Protein AF-A0A1S4EL12-F1 (afdb_monomer_lite)

Secondary structure (DSSP, 8-state):
------------TTS----TT-TTHHHHHHHHHHHHHHHHHH-BGGGTBPPSTTEEEEEEEEEEE-SS-EEEEEEEEEEEESGGG----EEETTTEEE----S-S-SSEE------HHHHHHHHHHHHTHHHHHHHHHHHHHHHHHHHHHHHHHHHHHHS-HHHH--

Organism: Diaphorina citri (NCBI:txid121845)

InterPro domains:
  IPR010562 Haemolymph juvenile hormone binding [PF06585] (12-95)
  IPR010562 Haemolymph juvenile hormone binding [SM00700] (9-167)
  IPR038606 Takeout superfamily [G3DSA:3.15.10.30] (14-100)
  IPR038606 Takeout superfamily [G3DSA:3.15.10.30] (101-166)

Sequence (167 aa):
MTIHPTSNPASASYIPKCKADDPQLEKCILDGVEKVRPHLANGIREINVPPVEPFAIDKLQVDRNNNNLKMKLVLTHMKAYGCSTFKINTFKSDHGMKLREHDTNQECLTDLQNINKELKDALRFFNDNREQVYELALPIVEETGREIVLNIGNNVLKAIPIQDVVA

Radius of gyration: 20.28 Å; chains: 1; bounding box: 68×33×47 Å

Foldseek 3Di:
DDDDPPDPPPQPPLAFLAAQPDPCSFVSNQSSVVSCLVCLCCADVSLPRHHVAFDWDAWDWDADDDPVDGDTDIDGGKTFHPSSVWHFDGADLVPGGDTDPDPDPRDRDIPPDDDDPVVVVVVVVCVVCVVVVCVVCVVVCVVVVVVSCVVNVVSSVVSHPVNRNPD

pLDDT: mean 72.83, std 15.83, range [32.12, 92.69]

Structure (mmCIF, N/CA/C/O backbone):
data_AF-A0A1S4EL12-F1
#
_entry.id   AF-A0A1S4EL12-F1
#
loop_
_atom_site.group_PDB
_atom_site.id
_atom_site.type_symbol
_atom_site.label_atom_id
_atom_site.label_alt_id
_atom_site.label_comp_id
_atom_site.label_asym_id
_atom_site.label_entity_id
_atom_site.label_seq_id
_atom_site.pdbx_PDB_ins_code
_atom_site.Cartn_x
_atom_site.Cartn_y
_atom_site.Cartn_z
_atom_site.occupancy
_atom_site.B_iso_or_equiv
_atom_site.auth_seq_id
_atom_site.auth_comp_id
_atom_site.auth_asym_id
_atom_site.auth_atom_id
_atom_site.pdbx_PDB_model_num
ATOM 1 N N . MET A 1 1 ? -44.587 -8.442 -9.738 1.00 34.12 1 MET A N 1
ATOM 2 C CA . MET A 1 1 ? -43.460 -9.079 -9.030 1.00 34.12 1 MET A CA 1
ATOM 3 C C . MET A 1 1 ? -42.828 -7.995 -8.176 1.00 34.12 1 MET A C 1
ATOM 5 O O . MET A 1 1 ? -42.177 -7.108 -8.706 1.00 34.12 1 MET A O 1
ATOM 9 N N . THR A 1 2 ? -43.188 -7.946 -6.899 1.00 32.12 2 THR A N 1
ATOM 10 C CA . THR A 1 2 ? -42.677 -6.953 -5.950 1.00 32.12 2 THR A CA 1
ATOM 11 C C . THR A 1 2 ? -41.260 -7.349 -5.558 1.00 32.12 2 THR A C 1
ATOM 13 O O . THR A 1 2 ? -41.037 -8.440 -5.038 1.00 32.12 2 THR A O 1
ATOM 16 N N . ILE A 1 3 ? -40.293 -6.483 -5.849 1.00 38.28 3 ILE A N 1
ATOM 17 C CA . ILE A 1 3 ? -38.914 -6.666 -5.402 1.00 38.28 3 ILE A CA 1
ATOM 18 C C . ILE A 1 3 ? -38.869 -6.201 -3.946 1.00 38.28 3 ILE A C 1
ATOM 20 O O . ILE A 1 3 ? -38.898 -5.005 -3.668 1.00 38.28 3 ILE A O 1
ATOM 24 N N . HIS A 1 4 ? -38.860 -7.149 -3.011 1.00 33.75 4 HIS A N 1
ATOM 25 C CA . HIS A 1 4 ? -38.476 -6.866 -1.633 1.00 33.75 4 HIS A CA 1
ATOM 26 C C . HIS A 1 4 ? -36.953 -6.655 -1.582 1.00 33.75 4 HIS A C 1
ATOM 28 O O . HIS A 1 4 ? -36.219 -7.482 -2.125 1.00 33.75 4 HIS A O 1
ATOM 34 N N . PRO A 1 5 ? -36.449 -5.594 -0.928 1.00 39.25 5 PRO A N 1
ATOM 35 C CA . PRO A 1 5 ? -35.022 -5.425 -0.704 1.00 39.25 5 PRO A CA 1
ATOM 36 C C . PRO A 1 5 ? -34.584 -6.381 0.414 1.00 39.25 5 PRO A C 1
ATOM 38 O O . PRO A 1 5 ? -34.588 -6.033 1.591 1.00 39.25 5 PRO A O 1
ATOM 41 N N . THR A 1 6 ? -34.242 -7.621 0.066 1.00 46.84 6 THR A N 1
ATOM 42 C CA . THR A 1 6 ? -33.690 -8.604 1.010 1.00 46.84 6 THR A CA 1
ATOM 43 C C . THR A 1 6 ? -32.183 -8.726 0.838 1.00 46.84 6 THR A C 1
ATOM 45 O O . THR A 1 6 ? -31.692 -9.694 0.270 1.00 46.84 6 THR A O 1
ATOM 48 N N . SER A 1 7 ? -31.465 -7.729 1.350 1.00 41.75 7 SER A N 1
ATOM 49 C CA . SER A 1 7 ? -30.184 -7.897 2.046 1.00 41.75 7 SER A CA 1
ATOM 50 C C . SER A 1 7 ? -29.748 -6.522 2.545 1.00 41.75 7 SER A C 1
ATOM 52 O O . SER A 1 7 ? -29.111 -5.755 1.827 1.00 41.75 7 SER A O 1
ATOM 54 N N . ASN A 1 8 ? -30.116 -6.194 3.783 1.00 45.56 8 ASN A N 1
ATOM 55 C CA . ASN A 1 8 ? -29.357 -5.226 4.570 1.00 45.56 8 ASN A CA 1
ATOM 56 C C . ASN A 1 8 ? -27.893 -5.708 4.514 1.00 45.56 8 ASN A C 1
ATOM 58 O O . ASN A 1 8 ? -27.704 -6.888 4.832 1.00 45.56 8 ASN A O 1
ATOM 62 N N . PRO A 1 9 ? -26.903 -4.928 4.026 1.00 43.59 9 PRO A N 1
ATOM 63 C CA . PRO A 1 9 ? -25.525 -5.396 3.961 1.00 43.59 9 PRO A CA 1
ATOM 64 C C . PRO A 1 9 ? -25.174 -5.831 5.371 1.00 43.59 9 PRO A C 1
ATOM 66 O O . PRO A 1 9 ? -25.167 -5.013 6.290 1.00 43.59 9 PRO A O 1
ATOM 69 N N . ALA A 1 10 ? -25.033 -7.144 5.557 1.00 43.81 10 ALA A N 1
ATOM 70 C CA . ALA A 1 10 ? -24.670 -7.726 6.825 1.00 43.81 10 ALA A CA 1
ATOM 71 C C . ALA A 1 10 ? -23.411 -6.984 7.243 1.00 43.81 10 ALA A C 1
ATOM 73 O O . ALA A 1 10 ? -22.377 -7.112 6.590 1.00 43.81 10 ALA A O 1
ATOM 74 N N . SER A 1 11 ? -23.568 -6.110 8.242 1.00 48.81 11 SER A N 1
ATOM 75 C CA . SER A 1 11 ? -22.502 -5.290 8.785 1.00 48.81 11 SER A CA 1
ATOM 76 C C . SER A 1 11 ? -21.330 -6.224 8.964 1.00 48.81 11 SER A C 1
ATOM 78 O O . SER A 1 11 ? -21.461 -7.195 9.714 1.00 48.81 11 SER A O 1
ATOM 80 N N . ALA A 1 12 ? -20.254 -5.998 8.224 1.00 56.41 12 ALA A N 1
ATOM 81 C CA . ALA A 1 12 ? -19.011 -6.703 8.422 1.00 56.41 12 ALA A CA 1
ATOM 82 C C . ALA A 1 12 ? -18.754 -6.762 9.933 1.00 56.41 12 ALA A C 1
ATOM 84 O O . ALA A 1 12 ? -18.497 -5.738 10.558 1.00 56.41 12 ALA A O 1
ATOM 85 N N . SER A 1 13 ? -18.944 -7.928 10.558 1.00 63.34 13 SER A N 1
ATOM 86 C CA . SER A 1 13 ? -19.012 -8.033 12.025 1.00 63.34 13 SER A CA 1
ATOM 87 C C . SER A 1 13 ? -17.670 -7.718 12.691 1.00 63.34 13 SER A C 1
ATOM 89 O O . SER A 1 13 ? -17.590 -7.564 13.906 1.00 63.34 13 SER A O 1
ATOM 91 N N . TYR A 1 14 ? -16.619 -7.652 11.874 1.00 67.00 14 TYR A N 1
ATOM 92 C CA . TYR A 1 14 ? -15.257 -7.255 12.191 1.00 67.00 14 TYR A CA 1
ATOM 93 C C . TYR A 1 14 ? -15.026 -5.736 12.100 1.00 67.00 14 TYR A C 1
ATOM 95 O O . TYR A 1 14 ? -14.009 -5.268 12.605 1.00 67.00 14 TYR A O 1
ATOM 103 N N . ILE A 1 15 ? -15.946 -4.960 11.508 1.00 66.44 15 ILE A N 1
ATOM 104 C CA . ILE A 1 15 ? -15.905 -3.494 11.543 1.00 66.44 15 ILE A CA 1
ATOM 105 C C . ILE A 1 15 ? -16.398 -3.033 12.923 1.00 66.44 15 ILE A C 1
ATOM 107 O O . ILE A 1 15 ? -17.504 -3.399 13.339 1.00 66.44 15 ILE A O 1
ATOM 111 N N . PRO A 1 16 ? -15.596 -2.247 13.661 1.00 67.88 16 PRO A N 1
ATOM 112 C CA . PRO A 1 16 ? -15.989 -1.742 14.967 1.00 67.88 16 PRO A CA 1
ATOM 113 C C . PRO A 1 16 ? -17.206 -0.815 14.861 1.00 67.88 16 PRO A C 1
ATOM 115 O O . PRO A 1 16 ? -17.316 -0.004 13.944 1.00 67.88 16 PRO A O 1
ATOM 118 N N . LYS A 1 17 ? -18.095 -0.894 15.850 1.00 76.38 17 LYS A N 1
ATOM 119 C CA . LYS A 1 17 ? -19.162 0.091 16.063 1.00 76.38 17 LYS A CA 1
ATOM 120 C C . LYS A 1 17 ? -18.718 1.010 17.195 1.00 76.38 17 LYS A C 1
ATOM 122 O O . LYS A 1 17 ? -18.945 0.691 18.360 1.00 76.38 17 LYS A O 1
ATOM 127 N N . CYS A 1 18 ? -17.995 2.072 16.858 1.00 76.25 18 CYS A N 1
ATOM 128 C CA . CYS A 1 18 ? -17.509 3.051 17.830 1.00 76.25 18 CYS A CA 1
ATOM 129 C C . CYS A 1 18 ? -18.444 4.241 17.871 1.00 76.25 18 CYS A C 1
ATOM 131 O O . CYS A 1 18 ? -18.730 4.775 16.809 1.00 76.25 18 CYS A O 1
ATOM 133 N N . LYS A 1 19 ? -18.878 4.641 19.070 1.00 77.00 19 LYS A N 1
ATOM 134 C CA . LYS A 1 19 ? -19.727 5.817 19.266 1.00 77.00 19 LYS A CA 1
ATOM 135 C C . LYS A 1 19 ? -18.887 7.075 19.441 1.00 77.00 19 LYS A C 1
ATOM 137 O O . LYS A 1 19 ? -17.938 7.060 20.220 1.00 77.00 19 LYS A O 1
ATOM 142 N N . ALA A 1 20 ? -19.266 8.151 18.767 1.00 75.50 20 ALA A N 1
ATOM 143 C CA . ALA A 1 20 ? -18.568 9.431 18.792 1.00 75.50 20 ALA A CA 1
ATOM 144 C C . ALA A 1 20 ? -18.460 10.044 20.202 1.00 75.50 20 ALA A C 1
ATOM 146 O O . ALA A 1 20 ? -17.463 10.693 20.510 1.00 75.50 20 ALA A O 1
ATOM 147 N N . ASP A 1 21 ? -19.448 9.798 21.064 1.00 79.94 21 ASP A N 1
ATOM 148 C CA . ASP A 1 21 ? -19.510 10.282 22.447 1.00 79.94 21 ASP A CA 1
ATOM 149 C C . ASP A 1 21 ? -18.839 9.346 23.472 1.00 79.94 21 ASP A C 1
ATOM 151 O O . ASP A 1 21 ? -18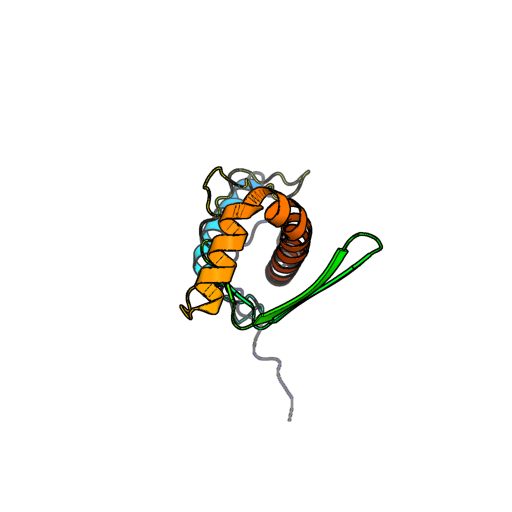.813 9.651 24.667 1.00 79.94 21 ASP A O 1
ATOM 155 N N . ASP A 1 22 ? -18.272 8.215 23.036 1.00 81.31 22 ASP A N 1
ATOM 156 C CA . ASP A 1 22 ? -17.587 7.283 23.929 1.00 81.31 22 ASP A CA 1
ATOM 157 C C . ASP A 1 22 ? -16.269 7.905 24.441 1.00 81.31 22 ASP A C 1
ATOM 159 O O . ASP A 1 22 ? -15.386 8.221 23.636 1.00 81.31 22 ASP A O 1
ATOM 163 N N . PRO A 1 23 ? -16.052 8.029 25.767 1.00 84.81 23 PRO A N 1
ATOM 164 C CA . PRO A 1 23 ? -14.778 8.507 26.315 1.00 84.81 23 PRO A CA 1
ATOM 165 C C . PRO A 1 23 ? -13.579 7.614 25.942 1.00 84.81 23 PRO A C 1
ATOM 167 O O . PRO A 1 23 ? -12.431 8.017 26.117 1.00 84.81 23 PRO A O 1
ATOM 170 N N . GLN A 1 24 ? -13.824 6.404 25.430 1.00 85.00 24 GLN A N 1
ATOM 171 C CA . GLN A 1 24 ? -12.834 5.470 24.898 1.00 85.00 24 GLN A CA 1
ATOM 172 C C . GLN A 1 24 ? -12.903 5.324 23.367 1.00 85.00 24 GLN A C 1
ATOM 174 O O . GLN A 1 24 ? -12.400 4.332 22.831 1.00 85.00 24 GLN A O 1
ATOM 179 N N . LEU A 1 25 ? -13.475 6.299 22.648 1.00 80.88 25 LEU A N 1
ATOM 180 C CA . LEU A 1 25 ? -13.573 6.311 21.183 1.00 80.88 25 LEU A CA 1
ATOM 181 C C . LEU A 1 25 ? -12.243 5.958 20.502 1.00 80.88 25 LEU A C 1
ATOM 183 O O . LEU A 1 25 ? -12.213 5.112 19.608 1.00 80.88 25 LEU A O 1
ATOM 187 N N . GLU A 1 26 ? -11.132 6.546 20.954 1.00 78.44 26 GLU A N 1
ATOM 188 C CA . GLU A 1 26 ? -9.817 6.289 20.356 1.00 78.44 26 GLU A CA 1
ATOM 189 C C . GLU A 1 26 ? -9.406 4.819 20.466 1.00 78.44 26 GLU A C 1
ATOM 191 O O . GLU A 1 26 ? -8.995 4.204 19.482 1.00 78.44 26 GLU A O 1
ATOM 196 N N . LYS A 1 27 ? -9.587 4.226 21.650 1.00 83.19 27 LYS A N 1
ATOM 197 C CA . LYS A 1 27 ? -9.322 2.806 21.886 1.00 83.19 27 LYS A CA 1
ATOM 198 C C . LYS A 1 27 ? -10.253 1.926 21.056 1.00 83.19 27 LYS A C 1
ATOM 200 O O . LYS A 1 27 ? -9.793 0.946 20.480 1.00 83.19 27 LYS A O 1
ATOM 205 N N . CYS A 1 28 ? -11.536 2.276 20.962 1.00 81.50 28 CYS A N 1
ATOM 206 C CA . CYS A 1 28 ? -12.490 1.537 20.141 1.00 81.50 28 CYS A CA 1
ATOM 207 C C . CYS A 1 28 ? -12.059 1.496 18.668 1.00 81.50 28 CYS A C 1
ATOM 209 O O . CYS A 1 28 ? -12.083 0.431 18.046 1.00 81.50 28 CYS A O 1
ATOM 211 N N . ILE A 1 29 ? -11.635 2.640 18.119 1.00 79.31 29 ILE A N 1
ATOM 212 C CA . ILE A 1 29 ? -11.182 2.743 16.729 1.00 79.31 29 ILE A CA 1
ATOM 213 C C . ILE A 1 29 ? -9.912 1.916 16.523 1.00 79.31 29 ILE A C 1
ATOM 215 O O . ILE A 1 29 ? -9.856 1.135 15.575 1.00 79.31 29 ILE A O 1
ATOM 219 N N . LEU A 1 30 ? -8.926 2.020 17.420 1.00 79.38 30 LEU A N 1
ATOM 220 C CA . LEU A 1 30 ? -7.690 1.231 17.346 1.00 79.38 30 LEU A CA 1
ATOM 221 C C . LEU A 1 30 ? -7.959 -0.281 17.411 1.00 79.38 30 LEU A C 1
ATOM 223 O O . LEU A 1 30 ? -7.514 -1.021 16.533 1.00 79.38 30 LEU A O 1
ATOM 227 N N . ASP A 1 31 ? -8.750 -0.734 18.389 1.00 81.25 31 ASP A N 1
ATOM 228 C CA . ASP A 1 31 ? -9.147 -2.143 18.536 1.00 81.25 31 ASP A CA 1
ATOM 229 C C . ASP A 1 31 ? -9.898 -2.640 17.291 1.00 81.25 31 ASP A C 1
ATOM 231 O O . ASP A 1 31 ? -9.780 -3.793 16.868 1.00 81.25 31 ASP A O 1
ATOM 235 N N . GLY A 1 32 ? -10.699 -1.762 16.697 1.00 80.94 32 GLY A N 1
ATOM 236 C CA . GLY A 1 32 ? -11.419 -2.019 15.470 1.00 80.94 32 GLY A CA 1
ATOM 237 C C . GLY A 1 32 ? -10.530 -2.175 14.247 1.00 80.94 32 GLY A C 1
ATOM 238 O O . GLY A 1 32 ? -10.713 -3.118 13.478 1.00 80.94 32 GLY A O 1
ATOM 239 N N . VAL A 1 33 ? -9.538 -1.304 14.076 1.00 78.88 33 VAL A N 1
ATOM 240 C CA . VAL A 1 33 ? -8.590 -1.435 12.968 1.00 78.88 33 VAL A CA 1
ATOM 241 C C . VAL A 1 33 ? -7.772 -2.717 13.095 1.00 78.88 33 VAL A C 1
ATOM 243 O O . VAL A 1 33 ? -7.600 -3.406 12.093 1.00 78.88 33 VAL A O 1
ATOM 246 N N . GLU A 1 34 ? -7.348 -3.114 14.298 1.00 81.56 34 GLU A N 1
ATOM 247 C CA . GLU A 1 34 ? -6.6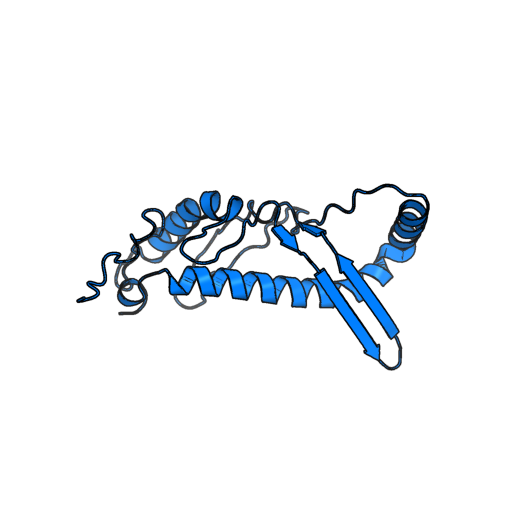51 -4.395 14.489 1.00 81.56 34 GLU A CA 1
ATOM 248 C C . GLU A 1 34 ? -7.522 -5.607 14.129 1.00 81.56 34 GLU A C 1
ATOM 250 O O . GLU A 1 34 ? -7.018 -6.589 13.583 1.00 81.56 34 GLU A O 1
ATOM 255 N N . LYS A 1 35 ? -8.841 -5.532 14.356 1.00 82.00 35 LYS A N 1
ATOM 256 C CA . LYS A 1 35 ? -9.789 -6.564 13.901 1.00 82.00 35 LYS A CA 1
ATOM 257 C C . LYS A 1 35 ? -9.957 -6.571 12.386 1.00 82.00 35 LYS A C 1
ATOM 259 O O . LYS A 1 35 ? -10.067 -7.644 11.805 1.00 82.00 35 LYS A O 1
ATOM 264 N N . VAL A 1 36 ? -9.968 -5.403 11.743 1.00 80.44 36 VAL A N 1
ATOM 265 C CA . VAL A 1 36 ? -10.124 -5.266 10.285 1.00 80.44 36 VAL A CA 1
ATOM 266 C C . VAL A 1 36 ? -8.840 -5.650 9.536 1.00 80.44 36 VAL A C 1
ATOM 268 O O . VAL A 1 36 ? -8.913 -6.240 8.459 1.00 80.44 36 VAL A O 1
ATOM 271 N N . ARG A 1 37 ? -7.659 -5.382 10.103 1.00 81.88 37 ARG A N 1
ATOM 272 C CA . ARG A 1 37 ? -6.339 -5.608 9.491 1.00 81.88 37 ARG A CA 1
ATOM 273 C C . ARG A 1 37 ? -6.139 -6.995 8.850 1.00 81.88 37 ARG A C 1
ATOM 275 O O . ARG A 1 37 ? -5.748 -7.024 7.682 1.00 81.88 37 ARG A O 1
ATOM 282 N N . PRO A 1 38 ? -6.426 -8.139 9.507 1.00 85.62 38 PRO A N 1
ATOM 283 C CA . PRO A 1 38 ? -6.283 -9.455 8.870 1.00 85.62 38 PRO A CA 1
ATOM 284 C C . PRO A 1 38 ? -7.235 -9.670 7.682 1.00 85.62 38 PRO A C 1
ATOM 286 O O . PRO A 1 38 ? -6.934 -10.459 6.787 1.00 85.62 38 PRO A O 1
ATOM 289 N N . HIS A 1 39 ? -8.369 -8.964 7.641 1.00 86.81 39 HIS A N 1
ATOM 290 C CA . HIS A 1 39 ? -9.291 -9.012 6.507 1.00 86.81 39 HIS A CA 1
ATOM 291 C C . HIS A 1 39 ? -8.797 -8.157 5.336 1.00 86.81 39 HIS A C 1
ATOM 293 O O . HIS A 1 39 ? -8.948 -8.574 4.193 1.00 86.81 39 HIS A O 1
ATOM 299 N N . LEU A 1 40 ? -8.132 -7.023 5.593 1.00 86.44 40 LEU A N 1
ATOM 300 C CA . LEU A 1 40 ? -7.519 -6.209 4.533 1.00 86.44 40 LEU A CA 1
ATOM 301 C C . LEU A 1 40 ? -6.481 -7.005 3.735 1.00 86.44 40 LEU A C 1
ATOM 303 O O . LEU A 1 40 ? -6.444 -6.886 2.513 1.00 86.44 40 LEU A O 1
ATOM 307 N N . ALA A 1 41 ? -5.686 -7.855 4.400 1.00 88.94 41 ALA A N 1
ATOM 308 C CA . ALA A 1 41 ? -4.681 -8.697 3.741 1.00 88.94 41 ALA A CA 1
ATOM 309 C C . ALA A 1 41 ? -5.283 -9.521 2.587 1.00 88.94 41 ALA A C 1
ATOM 311 O O . ALA A 1 41 ? -4.752 -9.517 1.480 1.00 88.94 41 ALA A O 1
ATOM 312 N N . ASN A 1 42 ? -6.446 -10.138 2.824 1.00 90.25 42 ASN A N 1
ATOM 313 C CA . ASN A 1 42 ? -7.161 -10.966 1.846 1.00 90.25 42 ASN A CA 1
ATOM 314 C C . ASN A 1 42 ? -8.184 -10.190 0.998 1.00 90.25 42 ASN A C 1
ATOM 316 O O . ASN A 1 42 ? -8.763 -10.748 0.064 1.00 90.25 42 ASN A O 1
ATOM 320 N N . GLY A 1 43 ? -8.419 -8.921 1.326 1.00 89.88 43 GLY A N 1
ATOM 321 C CA . GLY A 1 43 ? -9.454 -8.088 0.733 1.00 89.88 43 GLY A CA 1
ATOM 322 C C . GLY A 1 43 ? -10.827 -8.311 1.363 1.00 89.88 43 GLY A C 1
ATOM 323 O O . GLY A 1 43 ? -11.113 -9.332 1.989 1.00 89.88 43 GLY A O 1
ATOM 324 N N . ILE A 1 44 ? -11.701 -7.329 1.167 1.00 88.62 44 ILE A N 1
ATOM 325 C CA . ILE A 1 44 ? -13.072 -7.325 1.665 1.00 88.62 44 ILE A CA 1
ATOM 326 C C . ILE A 1 44 ? -14.004 -7.034 0.490 1.00 88.62 44 ILE A C 1
ATOM 328 O O . ILE A 1 44 ? -14.181 -5.885 0.074 1.00 88.62 44 ILE A O 1
ATOM 332 N N . ARG A 1 45 ? -14.585 -8.096 -0.074 1.00 88.75 45 ARG A N 1
ATOM 333 C CA . ARG A 1 45 ? -15.364 -8.026 -1.321 1.00 88.75 45 ARG A CA 1
ATOM 334 C C . ARG A 1 45 ? -16.633 -7.200 -1.162 1.00 88.75 45 ARG A C 1
ATOM 336 O O . ARG A 1 45 ? -16.983 -6.448 -2.061 1.00 88.75 45 ARG A O 1
ATOM 343 N N . GLU A 1 46 ? -17.290 -7.311 -0.014 1.00 83.00 46 GLU A N 1
ATOM 344 C CA . GLU A 1 46 ? -18.570 -6.668 0.294 1.00 83.00 46 GLU A CA 1
ATOM 345 C C . GLU A 1 46 ? -18.483 -5.139 0.253 1.00 83.00 46 GLU A C 1
ATOM 347 O O . GLU A 1 46 ? -19.486 -4.468 0.022 1.00 83.00 46 GLU A O 1
ATOM 352 N N . ILE A 1 47 ? -17.283 -4.592 0.465 1.00 83.50 47 ILE A N 1
ATOM 353 C CA . ILE A 1 47 ? -17.032 -3.149 0.520 1.00 83.50 47 ILE A CA 1
ATOM 354 C C . ILE A 1 47 ? -15.985 -2.711 -0.509 1.00 83.50 47 ILE A C 1
ATOM 356 O O . ILE A 1 47 ? -15.436 -1.623 -0.400 1.00 83.50 47 ILE A O 1
ATOM 360 N N . ASN A 1 48 ? -15.722 -3.536 -1.530 1.00 87.69 48 ASN A N 1
ATOM 361 C CA . ASN A 1 48 ? -14.786 -3.245 -2.622 1.00 87.69 48 ASN A CA 1
ATOM 362 C C . ASN A 1 48 ? -13.365 -2.890 -2.153 1.00 87.69 48 ASN A C 1
ATOM 364 O O . ASN A 1 48 ? -12.712 -2.003 -2.708 1.00 87.69 48 ASN A O 1
ATOM 368 N N . VAL A 1 49 ? -12.872 -3.586 -1.131 1.00 89.00 49 VAL A N 1
ATOM 369 C CA . VAL A 1 49 ? -11.470 -3.497 -0.723 1.00 89.00 49 VAL A CA 1
ATOM 370 C C . VAL A 1 49 ? -10.710 -4.661 -1.363 1.00 89.00 49 VAL A C 1
ATOM 372 O O . VAL A 1 49 ? -11.023 -5.818 -1.069 1.00 89.00 49 VAL A O 1
ATOM 375 N N . PRO A 1 50 ? -9.740 -4.404 -2.253 1.00 91.44 50 PRO A N 1
ATOM 376 C CA . PRO A 1 50 ? -8.914 -5.464 -2.824 1.00 91.44 50 PRO A CA 1
ATOM 377 C C . PRO A 1 50 ? -7.983 -6.077 -1.760 1.00 91.44 50 PRO A C 1
ATOM 379 O O . PRO A 1 50 ? -7.753 -5.452 -0.722 1.00 91.44 50 PRO A O 1
ATOM 382 N N . PRO A 1 51 ? -7.422 -7.276 -2.004 1.00 92.12 51 PRO A N 1
ATOM 383 C CA . PRO A 1 51 ? -6.342 -7.808 -1.178 1.00 92.12 51 PRO A CA 1
ATOM 384 C C . PRO A 1 51 ? -5.177 -6.827 -1.131 1.00 92.12 51 PRO A C 1
ATOM 386 O O . PRO A 1 51 ? -4.715 -6.386 -2.183 1.00 92.12 51 PRO A O 1
ATOM 389 N N . VAL A 1 52 ? -4.701 -6.492 0.069 1.00 89.75 52 VAL A N 1
ATOM 390 C CA . VAL A 1 52 ? -3.487 -5.677 0.226 1.00 89.75 52 VAL A CA 1
ATOM 391 C C . VAL A 1 52 ? -2.224 -6.535 0.335 1.00 89.75 52 VAL A C 1
ATOM 393 O O . VAL A 1 52 ? -1.140 -5.981 0.434 1.00 89.75 52 VAL A O 1
ATOM 396 N N . GLU A 1 53 ? -2.326 -7.870 0.311 1.00 88.19 53 GLU A N 1
ATOM 397 C CA . GLU A 1 53 ? -1.171 -8.773 0.415 1.00 88.19 53 GLU A CA 1
ATOM 398 C C . GLU A 1 53 ? -1.339 -10.069 -0.418 1.00 88.19 53 GLU A C 1
ATOM 400 O O . GLU A 1 53 ? -2.061 -10.977 -0.003 1.00 88.19 53 GLU A O 1
ATOM 405 N N . PRO A 1 54 ? -0.656 -10.206 -1.573 1.00 89.75 54 PRO A N 1
ATOM 406 C CA . PRO A 1 54 ? -0.049 -9.114 -2.327 1.00 89.75 54 PRO A CA 1
ATOM 407 C C . PRO A 1 54 ? -1.108 -8.165 -2.891 1.00 89.75 54 PRO A C 1
ATOM 409 O O . PRO A 1 54 ? -2.145 -8.604 -3.392 1.00 89.75 54 PRO A O 1
ATOM 412 N N . PHE A 1 55 ? -0.806 -6.871 -2.901 1.00 89.12 55 PHE A N 1
ATOM 413 C CA . PHE A 1 55 ? -1.590 -5.883 -3.630 1.00 89.12 55 PHE A CA 1
ATOM 414 C C . PHE A 1 55 ? -1.247 -5.949 -5.122 1.00 89.12 55 PHE A C 1
ATOM 416 O O . PHE A 1 55 ? -0.122 -5.654 -5.534 1.00 89.12 55 PHE A O 1
ATOM 423 N N . ALA A 1 56 ? -2.208 -6.376 -5.940 1.00 89.00 56 ALA A N 1
ATOM 424 C CA . ALA A 1 56 ? -2.034 -6.479 -7.384 1.00 89.00 56 ALA A CA 1
ATOM 425 C C . ALA A 1 56 ? -2.278 -5.125 -8.064 1.00 89.00 56 ALA A C 1
ATOM 427 O O . ALA A 1 56 ? -3.326 -4.507 -7.880 1.00 89.00 56 ALA A O 1
ATOM 428 N N . ILE A 1 57 ? -1.323 -4.693 -8.887 1.00 85.88 57 ILE A N 1
ATOM 429 C CA . ILE A 1 57 ? -1.443 -3.507 -9.737 1.00 85.88 57 ILE A CA 1
ATOM 430 C C . ILE A 1 57 ? -1.374 -3.976 -11.188 1.00 85.88 57 ILE A C 1
ATOM 432 O O . ILE A 1 57 ? -0.301 -4.297 -11.710 1.00 85.88 57 ILE A O 1
ATOM 436 N N . ASP A 1 58 ? -2.533 -4.007 -11.845 1.00 87.56 58 ASP A N 1
ATOM 437 C CA . ASP A 1 58 ? -2.663 -4.526 -13.211 1.00 87.56 58 ASP A CA 1
ATOM 438 C C . ASP A 1 58 ? -1.828 -3.727 -14.209 1.00 87.56 58 ASP A C 1
ATOM 440 O O . ASP A 1 58 ? -1.144 -4.301 -15.060 1.00 87.56 58 ASP A O 1
ATOM 444 N N . LYS A 1 59 ? -1.859 -2.395 -14.093 1.00 87.19 59 LYS A N 1
ATOM 445 C CA . LYS A 1 59 ? -1.094 -1.490 -14.945 1.00 87.19 59 LYS A CA 1
ATOM 446 C C . LYS A 1 59 ? -0.800 -0.174 -14.229 1.00 87.19 59 LYS A C 1
ATOM 448 O O . LYS A 1 59 ? -1.724 0.534 -13.846 1.00 87.19 59 LYS A O 1
ATOM 453 N N . LEU A 1 60 ? 0.477 0.187 -14.140 1.00 83.69 60 LEU A N 1
ATOM 454 C CA . LEU A 1 60 ? 0.935 1.532 -13.797 1.00 83.69 60 LEU A CA 1
ATOM 455 C C . LEU A 1 60 ? 1.518 2.174 -15.054 1.00 83.69 60 LEU A C 1
ATOM 457 O O . LEU A 1 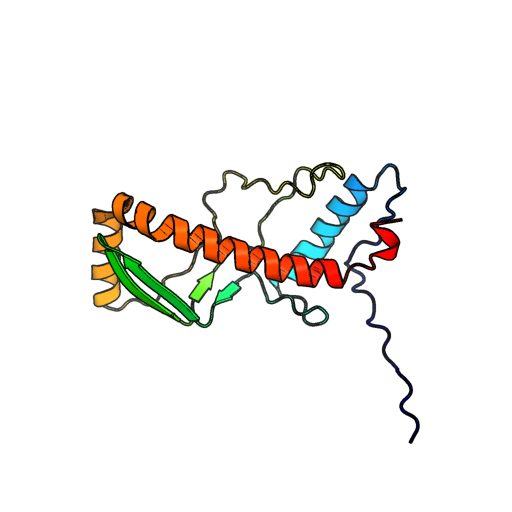60 ? 2.442 1.639 -15.663 1.00 83.69 60 LEU A O 1
ATOM 461 N N . GLN A 1 61 ? 0.967 3.315 -15.455 1.00 86.75 61 GLN A N 1
ATOM 462 C CA . GLN A 1 61 ? 1.464 4.083 -16.588 1.00 86.75 61 GLN A CA 1
ATOM 463 C C . GLN A 1 61 ? 1.927 5.448 -16.098 1.00 86.75 61 GLN A C 1
ATOM 465 O O . GLN A 1 61 ? 1.125 6.252 -15.638 1.00 86.75 61 GLN A O 1
ATOM 470 N N . VAL A 1 62 ? 3.220 5.707 -16.244 1.00 83.56 62 VAL A N 1
ATOM 471 C CA . VAL A 1 62 ? 3.834 6.991 -15.934 1.00 83.56 62 VAL A CA 1
ATOM 472 C C . VAL A 1 62 ? 4.187 7.674 -17.243 1.00 83.56 62 VAL A C 1
ATOM 474 O O . VAL A 1 62 ? 4.922 7.123 -18.062 1.00 83.56 62 VAL A O 1
ATOM 477 N N . ASP A 1 63 ? 3.673 8.882 -17.429 1.00 87.31 63 ASP A N 1
ATOM 478 C CA . ASP A 1 63 ? 4.056 9.777 -18.516 1.00 87.31 63 ASP A CA 1
ATOM 479 C C . ASP A 1 63 ? 4.547 11.084 -17.885 1.00 87.31 63 ASP A C 1
ATOM 481 O O . ASP A 1 63 ? 3.790 11.809 -17.233 1.00 87.31 63 ASP A O 1
ATOM 485 N N . ARG A 1 64 ? 5.854 11.329 -17.978 1.00 82.69 64 ARG A N 1
ATOM 486 C CA . ARG A 1 64 ? 6.519 12.528 -17.465 1.00 82.69 64 ARG A CA 1
ATOM 487 C C . ARG A 1 64 ? 7.273 13.159 -18.617 1.00 82.69 64 ARG A C 1
ATOM 489 O O . ARG A 1 64 ? 8.304 12.654 -19.054 1.00 82.69 64 ARG A O 1
ATOM 496 N N . ASN A 1 65 ? 6.747 14.271 -19.103 1.00 85.19 65 ASN A N 1
ATOM 497 C CA . ASN A 1 65 ? 7.338 15.018 -20.198 1.00 85.19 65 ASN A CA 1
ATOM 498 C C . ASN A 1 65 ? 7.500 16.474 -19.763 1.00 85.19 65 ASN A C 1
ATOM 500 O O . ASN A 1 65 ? 6.544 17.247 -19.773 1.00 85.19 65 ASN A O 1
ATOM 504 N N . ASN A 1 66 ? 8.708 16.823 -19.331 1.00 81.75 66 ASN A N 1
ATOM 505 C CA . ASN A 1 66 ? 9.097 18.188 -19.004 1.00 81.75 66 ASN A CA 1
ATOM 506 C C . ASN A 1 66 ? 10.416 18.546 -19.713 1.00 81.75 66 ASN A C 1
ATOM 508 O O . ASN A 1 66 ? 10.983 17.741 -20.453 1.00 81.75 66 ASN A O 1
ATOM 512 N N . ASN A 1 67 ? 10.906 19.769 -19.501 1.00 82.62 67 ASN A N 1
ATOM 513 C CA . ASN A 1 67 ? 12.082 20.284 -20.210 1.00 82.62 67 ASN A CA 1
ATOM 514 C C . ASN A 1 67 ? 13.364 19.462 -19.972 1.00 82.62 67 ASN A C 1
ATOM 516 O O . ASN A 1 67 ? 14.230 19.444 -20.842 1.00 82.62 67 ASN A O 1
ATOM 520 N N . ASN A 1 68 ? 13.472 18.772 -18.833 1.00 75.44 68 ASN A N 1
ATOM 521 C CA . ASN A 1 68 ? 14.689 18.083 -18.393 1.00 75.44 68 ASN A CA 1
ATOM 522 C C . ASN A 1 68 ? 14.553 16.552 -18.397 1.00 75.44 68 ASN A C 1
ATOM 524 O O . ASN A 1 68 ? 15.547 15.848 -18.245 1.00 75.44 68 ASN A O 1
ATOM 528 N N . LEU A 1 69 ? 13.338 16.027 -18.569 1.00 76.19 69 LEU A N 1
ATOM 529 C CA . LEU A 1 69 ? 13.045 14.605 -18.505 1.00 76.19 69 LEU A CA 1
ATOM 530 C C . LEU A 1 69 ? 11.890 14.246 -19.441 1.00 76.19 69 LEU A C 1
ATOM 532 O O . LEU A 1 69 ? 10.784 14.780 -19.335 1.00 76.19 69 LEU A O 1
ATOM 536 N N . LYS A 1 70 ? 12.143 13.255 -20.298 1.00 83.56 70 LYS A N 1
ATOM 537 C CA . LYS A 1 70 ? 11.127 12.584 -21.108 1.00 83.56 70 LYS A CA 1
ATOM 538 C C . LYS A 1 70 ? 11.106 11.113 -20.733 1.00 83.56 70 LYS A C 1
ATOM 540 O O . LYS A 1 70 ? 11.989 10.360 -21.131 1.00 83.56 70 LYS A O 1
ATOM 545 N N . MET A 1 71 ? 10.107 10.714 -19.962 1.00 80.31 71 MET A N 1
ATOM 546 C CA . MET A 1 71 ? 9.948 9.351 -19.487 1.00 80.31 71 MET A CA 1
ATOM 547 C C . MET A 1 71 ? 8.530 8.864 -19.752 1.00 80.31 71 MET A C 1
ATOM 549 O O . MET A 1 71 ? 7.553 9.487 -19.341 1.00 80.31 71 MET A O 1
ATOM 553 N N . LYS A 1 72 ? 8.438 7.698 -20.389 1.00 84.44 72 LYS A N 1
ATOM 554 C CA . LYS A 1 72 ? 7.206 6.929 -20.511 1.00 84.44 72 LYS A CA 1
ATOM 555 C C . LYS A 1 72 ? 7.466 5.525 -19.993 1.00 84.44 72 LYS A C 1
ATOM 557 O O . LYS A 1 72 ? 8.222 4.776 -20.604 1.00 84.44 72 LYS A O 1
ATOM 562 N N . LEU A 1 73 ? 6.847 5.186 -18.872 1.00 80.12 73 LEU A N 1
ATOM 563 C CA . LEU A 1 73 ? 6.983 3.893 -18.217 1.00 80.12 73 LEU A CA 1
ATOM 564 C C . LEU A 1 73 ? 5.616 3.214 -18.168 1.00 80.12 73 LEU A C 1
ATOM 566 O O . LEU A 1 73 ? 4.620 3.831 -17.797 1.00 80.12 73 LEU A O 1
ATOM 570 N N . VAL A 1 74 ? 5.564 1.942 -18.553 1.00 83.31 74 VAL A N 1
ATOM 571 C CA . VAL A 1 74 ? 4.367 1.107 -18.432 1.00 83.31 74 VAL A CA 1
ATOM 572 C C . VAL A 1 74 ? 4.772 -0.169 -17.716 1.00 83.31 74 VAL A C 1
ATOM 574 O O . VAL A 1 74 ? 5.457 -1.012 -18.289 1.00 83.31 74 VAL A O 1
ATOM 577 N N . LEU A 1 75 ? 4.352 -0.298 -16.464 1.00 80.81 75 LEU A N 1
ATOM 578 C CA . LEU A 1 75 ? 4.508 -1.508 -15.670 1.00 80.81 75 LEU A CA 1
ATOM 579 C C . LEU A 1 75 ? 3.171 -2.241 -15.655 1.00 80.81 75 LEU A C 1
ATOM 581 O O . LEU A 1 75 ? 2.121 -1.607 -15.572 1.00 80.81 75 LEU A O 1
ATOM 585 N N . THR A 1 76 ? 3.189 -3.565 -15.751 1.00 84.19 76 THR A N 1
ATOM 586 C CA . THR A 1 76 ? 1.968 -4.384 -15.722 1.00 84.19 76 THR A CA 1
ATOM 587 C C . THR A 1 76 ? 2.153 -5.583 -14.813 1.00 84.19 76 THR A C 1
ATOM 589 O O . THR A 1 76 ? 3.284 -6.029 -14.622 1.00 84.19 76 THR A O 1
ATOM 592 N N . HIS A 1 77 ? 1.047 -6.106 -14.283 1.00 85.06 77 HIS A N 1
ATOM 593 C CA . HIS A 1 77 ? 1.023 -7.300 -13.433 1.00 85.06 77 HIS A CA 1
ATOM 594 C C . HIS A 1 77 ? 1.965 -7.205 -12.223 1.00 85.06 77 HIS A C 1
ATOM 596 O O . HIS A 1 77 ? 2.583 -8.195 -11.823 1.00 85.06 77 HIS A O 1
ATOM 602 N N . MET A 1 78 ? 2.103 -6.009 -11.650 1.00 83.56 78 MET A N 1
ATOM 603 C CA . MET A 1 78 ? 2.938 -5.827 -10.470 1.00 83.56 78 MET A CA 1
ATOM 604 C C . MET A 1 78 ? 2.228 -6.383 -9.243 1.00 83.56 78 MET A C 1
ATOM 606 O O . MET A 1 78 ? 1.000 -6.350 -9.137 1.00 83.56 78 MET A O 1
ATOM 610 N N . LYS A 1 79 ? 3.021 -6.862 -8.291 1.00 84.06 79 LYS A N 1
ATOM 611 C CA . LYS A 1 79 ? 2.555 -7.291 -6.978 1.00 84.06 79 LYS A CA 1
ATOM 612 C C . LYS A 1 79 ? 3.367 -6.563 -5.927 1.00 84.06 79 LYS A C 1
ATOM 614 O O . LYS A 1 79 ? 4.592 -6.660 -5.951 1.00 84.06 79 LYS A O 1
ATOM 619 N N . ALA A 1 80 ? 2.687 -5.845 -5.047 1.00 83.25 80 ALA A N 1
ATOM 620 C CA . ALA A 1 80 ? 3.291 -5.185 -3.905 1.00 83.25 80 ALA A CA 1
ATOM 621 C C . ALA A 1 80 ? 3.026 -5.999 -2.630 1.00 83.25 80 ALA A C 1
ATOM 623 O O . ALA A 1 80 ? 1.936 -6.547 -2.460 1.00 83.25 80 ALA A O 1
ATOM 624 N N . TYR A 1 81 ? 4.029 -6.101 -1.766 1.00 84.19 81 TYR A N 1
ATOM 625 C CA . TYR A 1 81 ? 4.038 -6.943 -0.572 1.00 84.19 81 TYR A CA 1
ATOM 626 C C . TYR A 1 81 ? 4.420 -6.131 0.667 1.00 84.19 81 TYR A C 1
ATOM 628 O O . TYR A 1 81 ? 5.109 -5.119 0.568 1.00 84.19 81 TYR A O 1
ATOM 636 N N . GLY A 1 82 ? 4.002 -6.577 1.850 1.00 81.56 82 GLY A N 1
ATOM 637 C CA . GLY A 1 82 ? 4.257 -5.898 3.129 1.00 81.56 82 GLY A CA 1
ATOM 638 C C . GLY A 1 82 ? 3.236 -4.809 3.476 1.00 81.56 82 GLY A C 1
ATOM 639 O O . GLY A 1 82 ? 3.253 -4.256 4.573 1.00 81.56 82 GLY A O 1
ATOM 640 N N . CYS A 1 83 ? 2.279 -4.540 2.590 1.00 81.69 83 CYS A N 1
ATOM 641 C CA . CYS A 1 83 ? 1.187 -3.596 2.824 1.00 81.69 83 CYS A CA 1
ATOM 642 C C . CYS A 1 83 ? 0.278 -4.013 4.009 1.00 81.69 83 CYS A C 1
ATOM 644 O O . CYS A 1 83 ? -0.398 -3.169 4.594 1.00 81.69 83 CYS A O 1
ATOM 646 N N . SER A 1 84 ? 0.242 -5.297 4.391 1.00 83.19 84 SER A N 1
ATOM 647 C CA . SER A 1 84 ? -0.598 -5.804 5.496 1.00 83.19 8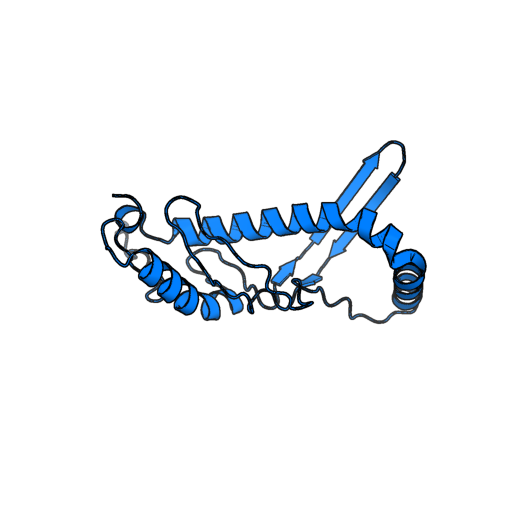4 SER A CA 1
ATOM 648 C C . SER A 1 84 ? 0.029 -5.710 6.898 1.00 83.19 84 SER A C 1
ATOM 650 O O . SER A 1 84 ? -0.649 -5.958 7.905 1.00 83.19 84 SER A O 1
ATOM 652 N N . THR A 1 85 ? 1.313 -5.347 6.997 1.00 77.44 85 THR A N 1
ATOM 653 C CA . THR A 1 85 ? 2.069 -5.351 8.263 1.00 77.44 85 THR A CA 1
ATOM 654 C C . THR A 1 85 ? 2.068 -4.011 8.998 1.00 77.44 85 THR A C 1
ATOM 656 O O . THR A 1 85 ? 2.818 -3.844 9.961 1.00 77.44 85 THR A O 1
ATOM 659 N N . PHE A 1 86 ? 1.236 -3.055 8.574 1.00 76.38 86 PHE A N 1
ATOM 660 C CA . PHE A 1 86 ? 1.141 -1.748 9.220 1.00 76.38 86 PHE A CA 1
ATOM 661 C C . PHE A 1 86 ? 0.748 -1.865 10.702 1.00 76.38 86 PHE A C 1
ATOM 663 O O . PHE A 1 86 ? -0.001 -2.760 11.102 1.00 76.38 86 PHE A O 1
ATOM 670 N N . LYS A 1 87 ? 1.242 -0.927 11.516 1.00 71.00 87 LYS A N 1
ATOM 671 C CA . LYS A 1 87 ? 0.870 -0.773 12.927 1.00 71.00 87 LYS A CA 1
ATOM 672 C C . LYS A 1 87 ? 0.334 0.625 13.174 1.00 71.00 87 LYS A C 1
ATOM 674 O O . LYS A 1 87 ? 0.946 1.609 12.759 1.00 71.00 87 LYS A O 1
ATOM 679 N N . ILE A 1 88 ? -0.783 0.712 13.885 1.00 70.06 88 ILE A N 1
ATOM 680 C CA . ILE A 1 88 ? -1.362 1.992 14.289 1.00 70.06 88 ILE A CA 1
ATOM 681 C C . ILE A 1 88 ? -1.056 2.209 15.762 1.00 70.06 88 ILE A C 1
ATOM 683 O O . ILE A 1 88 ? -1.564 1.499 16.621 1.00 70.06 88 ILE A O 1
ATOM 687 N N . ASN A 1 89 ? -0.212 3.198 16.051 1.00 63.16 89 ASN A N 1
ATOM 688 C CA . ASN A 1 89 ? 0.204 3.479 17.423 1.00 63.16 89 ASN A CA 1
ATOM 689 C C . ASN A 1 89 ? -0.709 4.501 18.107 1.00 63.16 89 ASN A C 1
ATOM 691 O O . ASN A 1 89 ? -0.910 4.425 19.315 1.00 63.16 89 ASN A O 1
ATOM 695 N N . THR A 1 90 ? -1.231 5.479 17.361 1.00 62.09 90 THR A N 1
ATOM 696 C CA . THR A 1 90 ? -2.088 6.530 17.913 1.00 62.09 90 THR A CA 1
ATOM 697 C C . THR A 1 90 ? -3.175 6.935 16.926 1.00 62.09 90 THR A C 1
ATOM 699 O O . THR A 1 90 ? -2.943 7.129 15.733 1.00 62.09 90 THR A O 1
ATOM 702 N N . PHE A 1 91 ? -4.380 7.098 17.454 1.00 66.69 91 PHE A N 1
ATOM 703 C CA . PHE A 1 91 ? -5.480 7.777 16.793 1.00 66.69 91 PHE A CA 1
ATOM 704 C C . PHE A 1 91 ? -5.843 8.971 17.662 1.00 66.69 91 PHE A C 1
ATOM 706 O O . PHE A 1 91 ? -5.981 8.798 18.866 1.00 66.69 91 PHE A O 1
ATOM 713 N N . LYS A 1 92 ? -5.955 10.159 17.068 1.00 64.62 92 LYS A N 1
ATOM 714 C CA . LYS A 1 92 ? -6.432 11.349 17.772 1.00 64.62 92 LYS A CA 1
ATOM 715 C C . LYS A 1 92 ? -7.613 11.917 17.014 1.00 64.62 92 LYS A C 1
ATOM 717 O O . LYS A 1 92 ? -7.473 12.288 15.849 1.00 64.62 92 LYS A O 1
ATOM 722 N N . SER A 1 93 ? -8.770 11.967 17.658 1.00 59.69 93 SER A N 1
ATOM 723 C CA . SER A 1 93 ? -10.031 12.373 17.025 1.00 59.69 93 SER A CA 1
ATOM 724 C C . SER A 1 93 ? -10.014 13.813 16.488 1.00 59.69 93 SER A C 1
ATOM 726 O O . SER A 1 93 ? -10.713 14.103 15.522 1.00 59.69 93 SER A O 1
ATOM 728 N N . ASP A 1 94 ? -9.165 14.688 17.037 1.00 58.50 94 ASP A N 1
ATOM 729 C CA . ASP A 1 94 ? -8.976 16.084 16.615 1.00 58.50 94 ASP A CA 1
ATOM 730 C C . ASP A 1 94 ? -7.965 16.275 15.459 1.00 58.50 94 ASP A C 1
ATOM 732 O O . ASP A 1 94 ? -7.954 17.326 14.822 1.00 58.50 94 ASP A O 1
ATOM 736 N N . HIS A 1 95 ? -7.135 15.267 15.150 1.00 51.75 95 HIS A N 1
ATOM 737 C CA . HIS A 1 95 ? -6.084 15.332 14.116 1.00 51.75 95 HIS A CA 1
ATOM 738 C C . HIS A 1 95 ? -6.106 14.155 13.119 1.00 51.75 95 HIS A C 1
ATOM 740 O O . HIS A 1 95 ? -5.189 14.026 12.302 1.00 51.75 95 HIS A O 1
ATOM 746 N N . GLY A 1 96 ? -7.128 13.297 13.173 1.00 57.28 96 GLY A N 1
ATOM 747 C CA . GLY A 1 96 ? -7.257 12.103 12.337 1.00 57.28 96 GLY A CA 1
ATOM 748 C C . GLY A 1 96 ? -6.329 10.940 12.728 1.00 57.28 96 GLY A C 1
ATOM 749 O O . GLY A 1 96 ? -5.608 10.964 13.730 1.00 57.28 96 GLY A O 1
ATOM 750 N N . MET A 1 97 ? -6.355 9.875 11.918 1.00 55.44 97 MET A N 1
ATOM 751 C CA . MET A 1 97 ? -5.458 8.722 12.067 1.00 55.44 97 MET A CA 1
ATOM 752 C C . MET A 1 97 ? -4.033 9.111 11.669 1.00 55.44 97 MET A C 1
ATOM 754 O O . MET A 1 97 ? -3.780 9.436 10.510 1.00 55.44 97 MET A O 1
ATOM 758 N N . LYS A 1 98 ? -3.084 9.033 12.610 1.00 55.06 98 LYS A N 1
ATOM 759 C CA . LYS A 1 98 ? -1.655 9.149 12.302 1.00 55.06 98 LYS A CA 1
ATOM 760 C C . LYS A 1 98 ? -1.068 7.752 12.169 1.00 55.06 98 LYS A C 1
ATOM 762 O O . LYS A 1 98 ? -0.772 7.085 13.158 1.00 55.06 98 LYS A O 1
ATOM 767 N N . LEU A 1 99 ? -0.897 7.311 10.930 1.00 53.47 99 LEU A N 1
ATOM 768 C CA . LEU A 1 99 ? -0.074 6.146 10.639 1.00 53.47 99 LEU A CA 1
ATOM 769 C C . LEU A 1 99 ? 1.380 6.535 10.937 1.00 53.47 99 LEU A C 1
ATOM 771 O O . LEU A 1 99 ? 1.861 7.541 10.418 1.00 53.47 99 LEU A O 1
ATOM 775 N N . ARG A 1 100 ? 2.086 5.776 11.784 1.00 47.38 100 ARG A N 1
ATOM 776 C CA . ARG A 1 100 ? 3.546 5.771 11.668 1.00 47.38 100 ARG A CA 1
ATOM 777 C C . ARG A 1 100 ? 3.853 4.881 10.477 1.00 47.38 100 ARG A C 1
ATOM 779 O O . ARG A 1 100 ? 3.532 3.695 10.512 1.00 47.38 100 ARG A O 1
ATOM 786 N N . GLU A 1 101 ? 4.547 5.426 9.489 1.00 47.56 101 GLU A N 1
ATOM 787 C CA . GLU A 1 101 ? 5.638 4.663 8.895 1.00 47.56 101 GLU A CA 1
ATOM 788 C C . GLU A 1 101 ? 6.540 4.282 10.073 1.00 47.56 101 GLU A C 1
ATOM 790 O O . GLU A 1 101 ? 7.254 5.107 10.643 1.00 47.56 101 GLU A O 1
ATOM 795 N N . HIS A 1 102 ? 6.359 3.083 10.618 1.00 41.91 102 HIS A N 1
ATOM 796 C CA . HIS A 1 102 ? 7.360 2.562 11.529 1.00 41.91 102 HIS A CA 1
ATOM 797 C C . HIS A 1 102 ? 8.608 2.307 10.686 1.00 41.91 102 HIS A C 1
ATOM 799 O O . HIS A 1 102 ? 8.468 1.848 9.556 1.00 41.91 102 HIS A O 1
ATOM 805 N N . ASP A 1 103 ? 9.785 2.581 11.255 1.00 42.16 103 ASP A N 1
ATOM 806 C CA . ASP A 1 103 ? 11.132 2.273 10.748 1.00 42.16 103 ASP A CA 1
ATOM 807 C C . ASP A 1 103 ? 11.355 0.764 10.498 1.00 42.16 103 ASP A C 1
ATOM 809 O O . ASP A 1 103 ? 12.260 0.128 11.035 1.00 42.16 103 ASP A O 1
ATOM 813 N N . THR A 1 104 ? 10.491 0.134 9.722 1.00 38.78 104 THR A N 1
ATOM 814 C CA . THR A 1 104 ? 10.787 -1.091 9.007 1.00 38.78 104 THR A CA 1
ATOM 815 C C . THR A 1 104 ? 11.041 -0.650 7.587 1.00 38.78 104 THR A C 1
ATOM 817 O O . THR A 1 104 ? 10.194 0.020 7.007 1.00 38.78 104 THR A O 1
ATOM 820 N N . ASN A 1 105 ? 12.181 -1.041 7.026 1.00 47.16 105 ASN A N 1
ATOM 821 C CA . ASN A 1 105 ? 12.544 -0.893 5.612 1.00 47.16 105 ASN A CA 1
ATOM 822 C C . ASN A 1 105 ? 11.598 -1.683 4.671 1.00 47.16 105 ASN A C 1
ATOM 824 O O . ASN A 1 105 ? 12.037 -2.324 3.722 1.00 47.16 105 ASN A O 1
ATOM 828 N N . GLN A 1 106 ? 10.308 -1.708 4.981 1.00 46.94 106 GLN A N 1
ATOM 829 C CA . GLN A 1 106 ? 9.248 -2.434 4.323 1.00 46.94 106 GLN A CA 1
ATOM 830 C C . GLN A 1 106 ? 8.187 -1.399 3.946 1.00 46.94 106 GLN A C 1
ATOM 832 O O . GLN A 1 106 ? 7.068 -1.391 4.455 1.00 46.94 106 GLN A O 1
ATOM 837 N N . GLU A 1 107 ? 8.561 -0.498 3.038 1.00 56.34 107 GLU A N 1
ATOM 838 C CA . GLU A 1 107 ? 7.585 0.068 2.110 1.00 56.34 107 GLU A CA 1
ATOM 839 C C . GLU A 1 107 ? 6.828 -1.090 1.443 1.00 56.34 107 GLU A C 1
ATOM 841 O O . GLU A 1 107 ? 7.276 -2.239 1.485 1.00 56.34 107 GLU A O 1
ATOM 846 N N . CYS A 1 108 ? 5.669 -0.833 0.839 1.00 60.84 108 CYS A N 1
ATOM 847 C CA . CYS A 1 108 ? 4.988 -1.877 0.085 1.00 60.84 108 CYS A CA 1
ATOM 848 C C . CYS A 1 108 ? 5.857 -2.256 -1.128 1.00 60.84 108 CYS A C 1
ATOM 850 O O . CYS A 1 108 ? 5.787 -1.631 -2.186 1.00 60.84 108 CYS A O 1
ATOM 852 N N . LEU A 1 109 ? 6.759 -3.220 -0.935 1.00 57.75 109 LEU A N 1
ATOM 853 C CA . LEU A 1 109 ? 7.820 -3.541 -1.873 1.00 57.75 109 LEU A CA 1
ATOM 854 C C . LEU A 1 109 ? 7.205 -4.311 -3.024 1.00 57.75 109 LEU A C 1
ATOM 856 O O . LEU A 1 109 ? 6.482 -5.288 -2.828 1.00 57.75 109 LEU A O 1
ATOM 860 N N . THR A 1 110 ? 7.500 -3.877 -4.240 1.00 57.88 110 THR A N 1
ATOM 861 C CA . THR A 1 110 ? 7.098 -4.620 -5.428 1.00 57.88 110 THR A CA 1
ATOM 862 C C . THR A 1 110 ? 8.114 -5.723 -5.705 1.00 57.88 110 THR A C 1
ATOM 864 O O . THR A 1 110 ? 9.315 -5.466 -5.775 1.00 57.88 110 THR A O 1
ATOM 867 N N . ASP A 1 111 ? 7.653 -6.965 -5.866 1.00 56.59 111 ASP A N 1
ATOM 868 C CA . ASP A 1 111 ? 8.538 -8.042 -6.325 1.00 56.59 111 ASP A CA 1
ATOM 869 C C . ASP A 1 111 ? 8.739 -7.892 -7.836 1.00 56.59 111 ASP A C 1
ATOM 871 O O . ASP A 1 111 ? 7.873 -8.234 -8.646 1.00 56.59 111 ASP A O 1
ATOM 875 N N . LEU A 1 112 ? 9.911 -7.398 -8.231 1.00 55.97 112 LEU A N 1
ATOM 876 C CA . LEU A 1 112 ? 10.375 -7.407 -9.618 1.00 55.97 112 LEU A CA 1
ATOM 877 C C . LEU A 1 112 ? 11.090 -8.731 -9.923 1.00 55.97 112 LEU A C 1
ATOM 879 O O . LEU A 1 112 ? 12.268 -8.759 -10.273 1.00 55.97 112 LEU A O 1
ATOM 883 N N . GLN A 1 113 ? 10.398 -9.859 -9.763 1.00 50.34 113 GLN A N 1
ATOM 884 C CA . GLN A 1 113 ? 10.976 -11.179 -10.020 1.00 50.34 113 GLN A CA 1
ATOM 885 C C . GLN A 1 113 ? 10.441 -11.766 -11.328 1.00 50.34 113 GLN A C 1
ATOM 887 O O . GLN A 1 113 ? 9.418 -12.436 -11.332 1.00 50.34 113 GLN A O 1
ATOM 892 N N . ASN A 1 114 ? 11.148 -11.530 -12.441 1.00 52.91 114 ASN A N 1
ATOM 893 C CA . ASN A 1 114 ? 11.063 -12.344 -13.664 1.00 52.91 114 ASN A CA 1
ATOM 894 C C . ASN A 1 114 ? 12.359 -12.196 -14.482 1.00 52.91 114 ASN A C 1
ATOM 896 O O . ASN A 1 114 ? 12.539 -11.256 -15.251 1.00 52.91 114 ASN A O 1
ATOM 900 N N . ILE A 1 115 ? 13.307 -13.111 -14.275 1.00 47.41 115 ILE A N 1
ATOM 901 C CA . ILE A 1 115 ? 14.705 -12.954 -14.698 1.00 47.41 115 ILE A CA 1
ATOM 902 C C . ILE A 1 115 ? 14.879 -13.263 -16.196 1.00 47.41 115 ILE A C 1
ATOM 904 O O . ILE A 1 115 ? 15.107 -14.408 -16.580 1.00 47.41 115 ILE A O 1
ATOM 908 N N . ASN A 1 116 ? 14.869 -12.227 -17.038 1.00 65.25 116 ASN A N 1
ATOM 909 C CA . ASN A 1 116 ? 15.499 -12.242 -18.363 1.00 65.25 116 ASN A CA 1
ATOM 910 C C . ASN A 1 116 ? 16.805 -11.404 -18.340 1.00 65.25 116 ASN A C 1
ATOM 912 O O . ASN A 1 116 ? 17.103 -10.714 -17.362 1.00 65.25 116 ASN A O 1
ATOM 916 N N . LYS A 1 117 ? 17.649 -11.514 -19.377 1.00 72.88 117 LYS A N 1
ATOM 917 C CA . LYS A 1 117 ? 18.943 -10.799 -19.451 1.00 72.88 117 LYS A CA 1
ATOM 918 C C . LYS A 1 117 ? 18.766 -9.275 -19.360 1.00 72.88 117 LYS A C 1
ATOM 920 O O . LYS A 1 117 ? 19.551 -8.623 -18.679 1.00 72.88 117 LYS A O 1
ATOM 925 N N . GLU A 1 118 ? 17.707 -8.754 -19.972 1.00 70.81 118 GLU A N 1
ATOM 926 C CA . GLU A 1 118 ? 17.358 -7.329 -19.969 1.00 70.81 118 GLU A CA 1
ATOM 927 C C . GLU A 1 118 ? 17.051 -6.820 -18.556 1.00 70.81 118 GLU A C 1
ATOM 929 O O . GLU A 1 118 ? 17.534 -5.760 -18.171 1.00 70.81 118 GLU A O 1
ATOM 934 N N . LEU A 1 119 ? 16.349 -7.610 -17.734 1.00 71.06 119 LEU A N 1
ATOM 935 C CA . LEU A 1 119 ? 16.085 -7.264 -16.338 1.00 71.06 119 LEU A CA 1
ATOM 936 C C . LEU A 1 119 ? 17.378 -7.204 -15.518 1.00 71.06 119 LEU A C 1
ATOM 938 O O . LEU A 1 119 ? 17.505 -6.341 -14.660 1.00 71.06 119 LEU A O 1
ATOM 942 N N . LYS A 1 120 ? 18.367 -8.071 -15.783 1.00 74.12 120 LYS A N 1
ATOM 943 C CA . LYS A 1 120 ? 19.670 -8.004 -15.092 1.00 74.12 120 LYS A CA 1
ATOM 944 C C . LYS A 1 120 ? 20.450 -6.741 -15.450 1.00 74.12 120 LYS A C 1
ATOM 946 O O . LYS A 1 120 ? 21.110 -6.183 -14.579 1.00 74.12 120 LYS A O 1
ATOM 951 N N . ASP A 1 121 ? 20.399 -6.322 -16.711 1.00 80.38 121 ASP A N 1
ATOM 952 C CA . ASP A 1 121 ? 21.044 -5.087 -17.164 1.00 80.38 121 ASP A CA 1
ATOM 953 C C . ASP A 1 121 ? 20.337 -3.855 -16.585 1.00 80.38 121 ASP A C 1
ATOM 955 O O . ASP A 1 121 ? 20.998 -2.968 -16.048 1.00 80.38 121 ASP A O 1
ATOM 959 N N . ALA A 1 122 ? 19.001 -3.849 -16.582 1.00 77.31 122 ALA A N 1
ATOM 960 C CA . ALA A 1 122 ? 18.210 -2.807 -15.938 1.00 77.31 122 ALA A CA 1
ATOM 961 C C . ALA A 1 122 ? 18.478 -2.739 -14.426 1.00 77.31 122 ALA A C 1
ATOM 963 O O . ALA A 1 122 ? 18.741 -1.663 -13.904 1.00 77.31 122 ALA A O 1
ATOM 964 N N . LEU A 1 123 ? 18.487 -3.878 -13.724 1.00 77.38 123 LEU A N 1
ATOM 965 C CA . LEU A 1 123 ? 18.801 -3.952 -12.291 1.00 77.38 123 LEU A CA 1
ATOM 966 C C . LEU A 1 123 ? 20.213 -3.448 -11.983 1.00 77.38 123 LEU A C 1
ATOM 96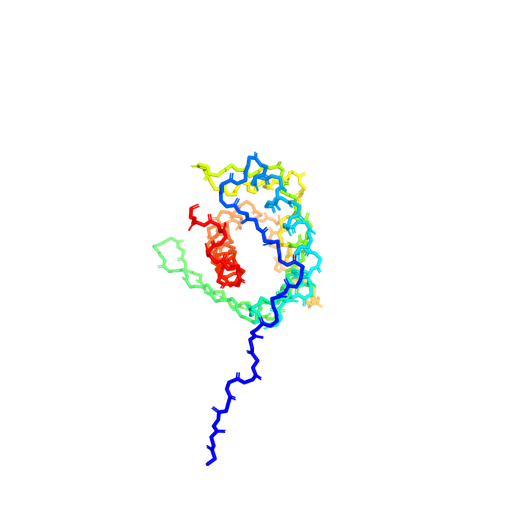8 O O . LEU A 1 123 ? 20.401 -2.744 -10.997 1.00 77.38 123 LEU A O 1
ATOM 972 N N . ARG A 1 124 ? 21.205 -3.777 -12.821 1.00 82.44 124 ARG A N 1
ATOM 973 C CA . ARG A 1 124 ? 22.556 -3.213 -12.692 1.00 82.44 124 ARG A CA 1
ATOM 974 C C . ARG A 1 124 ? 22.537 -1.698 -12.822 1.00 82.44 124 ARG A C 1
ATOM 976 O O . ARG A 1 124 ? 23.017 -1.027 -11.922 1.00 82.44 124 ARG A O 1
ATOM 983 N N . PHE A 1 125 ? 21.911 -1.168 -13.871 1.00 83.00 125 PHE A N 1
ATOM 984 C CA . PHE A 1 125 ? 21.771 0.276 -14.047 1.00 83.00 125 PHE A CA 1
ATOM 985 C C . PHE A 1 125 ? 21.086 0.939 -12.845 1.00 83.00 125 PHE A C 1
ATOM 987 O O . PHE A 1 125 ? 21.572 1.959 -12.359 1.00 83.00 125 PHE A O 1
ATOM 994 N N . PHE A 1 126 ? 19.992 0.352 -12.346 1.00 83.00 126 PHE A N 1
ATOM 995 C CA . PHE A 1 126 ? 19.282 0.839 -11.164 1.00 83.00 126 PHE A CA 1
ATOM 996 C C . PHE A 1 126 ? 20.191 0.882 -9.936 1.00 83.00 126 PHE A C 1
ATOM 998 O O . PHE A 1 126 ? 20.199 1.881 -9.222 1.00 83.00 126 PHE A O 1
ATOM 1005 N N . ASN A 1 127 ? 20.983 -0.166 -9.714 1.00 82.44 127 ASN A N 1
ATOM 1006 C CA . ASN A 1 127 ? 21.914 -0.228 -8.591 1.00 82.44 127 ASN A CA 1
ATOM 1007 C C . ASN A 1 127 ? 23.075 0.767 -8.743 1.00 82.44 127 ASN A C 1
ATOM 1009 O O . ASN A 1 127 ? 23.446 1.415 -7.767 1.00 82.44 127 ASN A O 1
ATOM 1013 N N . ASP A 1 128 ? 23.604 0.933 -9.955 1.00 92.69 128 ASP A N 1
ATOM 1014 C CA . ASP A 1 128 ? 24.720 1.840 -10.246 1.00 92.69 128 ASP A CA 1
ATOM 1015 C C . ASP A 1 128 ? 24.298 3.322 -10.200 1.00 92.69 128 ASP A C 1
ATOM 1017 O O . ASP A 1 128 ? 25.117 4.194 -9.922 1.00 92.69 128 ASP A O 1
ATOM 1021 N N . ASN A 1 129 ? 23.015 3.621 -10.439 1.00 87.75 129 ASN A N 1
ATOM 1022 C CA . ASN A 1 129 ? 22.468 4.985 -10.524 1.00 87.75 129 ASN A CA 1
ATOM 1023 C C . ASN A 1 129 ? 21.376 5.253 -9.480 1.00 87.75 129 ASN A C 1
ATOM 1025 O O . ASN A 1 129 ? 20.491 6.085 -9.687 1.00 87.75 129 ASN A O 1
ATOM 1029 N N . ARG A 1 130 ? 21.436 4.538 -8.356 1.00 88.94 130 ARG A N 1
ATOM 1030 C CA . ARG A 1 130 ? 20.363 4.448 -7.365 1.00 88.94 130 ARG A CA 1
ATOM 1031 C C . ARG A 1 130 ? 19.804 5.803 -6.914 1.00 88.94 130 ARG A C 1
ATOM 1033 O O . ARG A 1 130 ? 18.594 5.979 -6.896 1.00 88.94 130 ARG A O 1
ATOM 1040 N N . GLU A 1 131 ? 20.667 6.769 -6.604 1.00 90.12 131 GLU A N 1
ATOM 1041 C CA . GLU A 1 131 ? 20.251 8.108 -6.146 1.00 90.12 131 GLU A CA 1
ATOM 1042 C C . GLU A 1 131 ? 19.426 8.858 -7.207 1.00 90.12 131 GLU A C 1
ATOM 1044 O O . GLU A 1 131 ? 18.353 9.377 -6.919 1.00 90.12 131 GLU A O 1
ATOM 1049 N N . GLN A 1 132 ? 19.870 8.846 -8.468 1.00 84.56 132 GLN A N 1
ATOM 1050 C CA . GLN A 1 132 ? 19.151 9.512 -9.564 1.00 84.56 132 GLN A CA 1
ATOM 1051 C C . GLN A 1 132 ? 17.812 8.832 -9.859 1.00 84.56 132 GLN A C 1
ATOM 1053 O O . GLN A 1 132 ? 16.831 9.486 -10.211 1.00 84.56 132 GLN A O 1
ATOM 1058 N N . VAL A 1 133 ? 17.776 7.507 -9.719 1.00 83.69 133 VAL A N 1
ATOM 1059 C CA . VAL A 1 133 ? 16.550 6.724 -9.863 1.00 83.69 133 VAL A CA 1
ATOM 1060 C C . VAL A 1 133 ? 15.562 7.087 -8.762 1.00 83.69 133 VAL A C 1
ATOM 1062 O O . VAL A 1 133 ? 14.389 7.274 -9.069 1.00 83.69 133 VAL A O 1
ATOM 1065 N N . TYR A 1 134 ? 16.011 7.198 -7.510 1.00 83.31 134 TYR A N 1
ATOM 1066 C CA . TYR A 1 134 ? 15.136 7.555 -6.395 1.00 83.31 134 TYR A CA 1
ATOM 1067 C C . TYR A 1 134 ? 14.530 8.943 -6.569 1.00 83.31 134 TYR A C 1
ATOM 1069 O O . TYR A 1 134 ? 13.315 9.062 -6.486 1.00 83.31 134 TYR A O 1
ATOM 1077 N N . GLU A 1 135 ? 15.327 9.956 -6.907 1.00 83.88 135 GLU A N 1
ATOM 1078 C CA . GLU A 1 135 ? 14.833 11.319 -7.174 1.00 83.88 135 GLU A CA 1
ATOM 1079 C C . GLU A 1 135 ? 13.739 11.349 -8.253 1.00 83.88 135 GLU A C 1
ATOM 1081 O O . GLU A 1 135 ? 12.774 12.111 -8.186 1.00 83.88 135 GLU A O 1
ATOM 1086 N N . LEU A 1 136 ? 13.861 10.475 -9.253 1.00 80.94 136 LEU A N 1
ATOM 1087 C CA . LEU A 1 136 ? 12.876 10.349 -10.315 1.00 80.94 136 LEU A CA 1
ATOM 1088 C C . LEU A 1 136 ? 11.627 9.561 -9.891 1.00 80.94 136 LEU A C 1
ATOM 1090 O O . LEU A 1 136 ? 10.506 9.914 -10.263 1.00 80.94 136 LEU A O 1
ATOM 1094 N N . ALA A 1 137 ? 11.822 8.461 -9.169 1.00 80.62 137 ALA A N 1
ATOM 1095 C CA . ALA A 1 137 ? 10.772 7.516 -8.815 1.00 80.62 137 ALA A CA 1
ATOM 1096 C C . ALA A 1 137 ? 9.943 7.975 -7.611 1.00 80.62 137 ALA A C 1
ATOM 1098 O O . ALA A 1 137 ? 8.743 7.715 -7.582 1.00 80.62 137 ALA A O 1
ATOM 1099 N N . LEU A 1 138 ? 10.551 8.674 -6.651 1.00 83.19 138 LEU A N 1
ATOM 1100 C CA . LEU A 1 138 ? 9.922 9.092 -5.401 1.00 83.19 138 LEU A CA 1
ATOM 1101 C C . LEU A 1 138 ? 8.583 9.819 -5.607 1.00 83.19 138 LEU A C 1
ATOM 1103 O O . LEU A 1 138 ? 7.587 9.325 -5.083 1.00 83.19 138 LEU A O 1
ATOM 1107 N N . PRO A 1 139 ? 8.474 10.887 -6.427 1.00 82.88 139 PRO A N 1
ATOM 1108 C CA . PRO A 1 139 ? 7.189 11.566 -6.614 1.00 82.88 139 PRO A CA 1
ATOM 1109 C C . PRO A 1 139 ? 6.118 10.647 -7.217 1.00 82.88 139 PRO A C 1
ATOM 1111 O O . PRO A 1 139 ? 4.938 10.770 -6.909 1.00 82.88 139 PRO A O 1
ATOM 1114 N N . ILE A 1 140 ? 6.510 9.689 -8.062 1.00 82.06 140 ILE A N 1
ATOM 1115 C CA . ILE A 1 140 ? 5.577 8.715 -8.643 1.00 82.06 140 ILE A CA 1
ATOM 1116 C C . ILE A 1 140 ? 5.090 7.745 -7.568 1.00 82.06 140 ILE A C 1
ATOM 1118 O O . ILE A 1 140 ? 3.897 7.444 -7.520 1.00 82.06 140 ILE A O 1
ATOM 1122 N N . VAL A 1 141 ? 5.998 7.246 -6.727 1.00 81.69 141 VAL A N 1
ATOM 1123 C CA . VAL A 1 141 ? 5.676 6.337 -5.621 1.00 81.69 141 VAL A CA 1
ATOM 1124 C C . VAL A 1 141 ? 4.757 7.029 -4.616 1.00 81.69 141 VAL A C 1
ATOM 1126 O O . VAL A 1 141 ? 3.741 6.449 -4.240 1.00 81.69 141 VAL A O 1
ATOM 1129 N N . GLU A 1 142 ? 5.049 8.276 -4.247 1.00 82.38 142 GLU A N 1
ATOM 1130 C CA . GLU A 1 142 ? 4.232 9.068 -3.324 1.00 82.38 142 GLU A CA 1
ATOM 1131 C C . GLU A 1 142 ? 2.825 9.335 -3.874 1.00 82.38 142 GLU A C 1
ATOM 1133 O O . GLU A 1 142 ? 1.833 9.098 -3.181 1.00 82.38 142 GLU A O 1
ATOM 1138 N N . GLU A 1 143 ? 2.713 9.786 -5.129 1.00 82.62 143 GLU A N 1
ATOM 1139 C CA . GLU A 1 143 ? 1.422 10.035 -5.782 1.00 82.62 143 GLU A CA 1
ATOM 1140 C C . GLU A 1 143 ? 0.600 8.745 -5.899 1.00 82.62 143 GLU A C 1
ATOM 1142 O O . GLU A 1 143 ? -0.556 8.692 -5.472 1.00 82.62 143 GLU A O 1
ATOM 1147 N N . THR A 1 144 ? 1.216 7.683 -6.424 1.00 81.75 144 THR A N 1
ATOM 1148 C CA . THR A 1 144 ? 0.552 6.391 -6.642 1.00 81.75 144 THR A CA 1
ATOM 1149 C C . THR A 1 144 ? 0.126 5.774 -5.310 1.00 81.75 144 THR A C 1
ATOM 1151 O O . THR A 1 144 ? -1.015 5.333 -5.157 1.00 81.75 144 THR A O 1
ATOM 1154 N N . GLY A 1 145 ? 1.021 5.775 -4.318 1.00 82.25 145 GLY A N 1
ATOM 1155 C CA . GLY A 1 145 ? 0.754 5.265 -2.976 1.00 82.25 145 GLY A CA 1
ATOM 1156 C C . GLY A 1 145 ? -0.386 6.018 -2.297 1.00 82.25 145 GLY A C 1
ATOM 1157 O O . GLY A 1 145 ? -1.305 5.397 -1.758 1.00 82.25 145 GLY A O 1
ATOM 1158 N N . ARG A 1 146 ? -0.393 7.354 -2.387 1.00 82.44 146 ARG A N 1
ATOM 1159 C CA . ARG A 1 146 ? -1.461 8.199 -1.839 1.00 82.44 146 ARG A CA 1
ATOM 1160 C C . ARG A 1 146 ? -2.823 7.864 -2.437 1.00 82.44 146 ARG A C 1
ATOM 1162 O O . ARG A 1 146 ? -3.785 7.718 -1.685 1.00 82.44 146 ARG A O 1
ATOM 1169 N N . GLU A 1 147 ? -2.929 7.757 -3.758 1.00 84.06 147 GLU A N 1
ATOM 1170 C CA . GLU A 1 147 ? -4.203 7.442 -4.417 1.00 84.06 147 GLU A CA 1
ATOM 1171 C C . GLU A 1 147 ? -4.742 6.071 -3.999 1.00 84.06 147 GLU A C 1
ATOM 1173 O O . GLU A 1 147 ? -5.928 5.944 -3.678 1.00 84.06 147 GLU A O 1
ATOM 1178 N N . ILE A 1 148 ? -3.867 5.062 -3.931 1.00 85.31 148 ILE A N 1
ATOM 1179 C CA . ILE A 1 148 ? -4.224 3.711 -3.479 1.00 85.31 148 ILE A CA 1
ATOM 1180 C C . ILE A 1 148 ? -4.762 3.753 -2.046 1.00 85.31 148 ILE A C 1
ATOM 1182 O O . ILE A 1 148 ? -5.859 3.248 -1.785 1.00 85.31 148 ILE A O 1
ATOM 1186 N N . VAL A 1 149 ? -4.027 4.390 -1.127 1.00 82.88 149 VAL A N 1
ATOM 1187 C CA . VAL A 1 149 ? -4.433 4.503 0.281 1.00 82.88 149 VAL A CA 1
ATOM 1188 C C . VAL A 1 149 ? -5.764 5.241 0.411 1.00 82.88 149 VAL A C 1
ATOM 1190 O O . VAL A 1 149 ? -6.641 4.787 1.146 1.00 82.88 149 VAL A O 1
ATOM 1193 N N . LEU A 1 150 ? -5.961 6.340 -0.323 1.00 81.12 150 LEU A N 1
ATOM 1194 C CA . LEU A 1 150 ? -7.211 7.102 -0.288 1.00 81.12 150 LEU A CA 1
ATOM 1195 C C . LEU A 1 150 ? -8.396 6.289 -0.805 1.00 81.12 150 LEU A C 1
ATOM 1197 O O . LEU A 1 150 ? -9.465 6.318 -0.199 1.00 81.12 150 LEU A O 1
ATOM 1201 N N . ASN A 1 151 ? -8.231 5.555 -1.903 1.00 83.12 151 ASN A N 1
ATOM 1202 C CA . ASN A 1 151 ? -9.309 4.748 -2.461 1.00 83.12 151 ASN A CA 1
ATOM 1203 C C . ASN A 1 151 ? -9.730 3.626 -1.496 1.00 83.12 151 ASN A C 1
ATOM 1205 O O . ASN A 1 151 ? -10.916 3.473 -1.198 1.00 83.12 151 ASN A O 1
ATOM 1209 N N . ILE A 1 152 ? -8.754 2.897 -0.942 1.00 84.75 152 ILE A N 1
ATOM 1210 C CA . ILE A 1 152 ? -9.004 1.849 0.056 1.00 84.75 152 ILE A CA 1
ATOM 1211 C C . ILE A 1 152 ? -9.666 2.450 1.300 1.00 84.75 152 ILE A C 1
ATOM 1213 O O . ILE A 1 152 ? -10.707 1.959 1.738 1.00 84.75 152 ILE A O 1
ATOM 1217 N N . GLY A 1 153 ? -9.113 3.542 1.832 1.00 80.25 153 GLY A N 1
ATOM 1218 C CA . GLY A 1 153 ? -9.659 4.240 2.993 1.00 80.25 153 GLY A CA 1
ATOM 1219 C C . GLY A 1 153 ? -11.101 4.694 2.773 1.00 80.25 153 GLY A C 1
ATOM 1220 O O . GLY A 1 153 ? -11.955 4.446 3.617 1.00 80.25 153 GLY A O 1
ATOM 1221 N N . ASN A 1 154 ? -11.415 5.269 1.612 1.00 79.62 154 ASN A N 1
ATOM 1222 C CA . ASN A 1 154 ? -12.772 5.694 1.270 1.00 79.62 154 ASN A CA 1
ATOM 1223 C C . ASN A 1 154 ? -13.764 4.525 1.227 1.00 79.62 154 ASN A C 1
ATOM 1225 O O . ASN A 1 154 ? -14.894 4.663 1.694 1.00 79.62 154 ASN A O 1
ATOM 1229 N N . ASN A 1 155 ? -13.362 3.382 0.675 1.00 81.12 155 ASN A N 1
ATOM 1230 C CA . ASN A 1 155 ? -14.203 2.187 0.618 1.00 81.12 155 ASN A CA 1
ATOM 1231 C C . ASN A 1 155 ? -14.466 1.604 2.014 1.00 81.12 155 ASN A C 1
ATOM 1233 O O . ASN A 1 155 ? -15.601 1.237 2.320 1.00 81.12 155 ASN A O 1
ATOM 1237 N N . VAL A 1 156 ? -13.455 1.616 2.889 1.00 79.12 156 VAL A N 1
ATOM 1238 C CA . VAL A 1 156 ? -13.604 1.243 4.303 1.00 79.12 156 VAL A CA 1
ATOM 1239 C C . VAL A 1 156 ? -14.524 2.220 5.036 1.00 79.12 156 VAL A C 1
ATOM 1241 O O . VAL A 1 156 ? -15.481 1.789 5.670 1.00 79.12 156 VAL A O 1
ATOM 1244 N N . LEU A 1 157 ? -14.296 3.530 4.920 1.00 75.81 157 LEU A N 1
ATOM 1245 C CA . LEU A 1 157 ? -15.079 4.548 5.629 1.00 75.81 157 LEU A CA 1
ATOM 1246 C C . LEU A 1 157 ? -16.556 4.559 5.212 1.00 75.81 157 LEU A C 1
ATOM 1248 O O . LEU A 1 157 ? -17.420 4.721 6.067 1.00 75.81 157 LEU A O 1
ATOM 1252 N N . LYS A 1 158 ? -16.870 4.325 3.930 1.00 73.56 158 LYS A N 1
ATOM 1253 C CA . LYS A 1 158 ? -18.259 4.191 3.446 1.00 73.56 158 LYS A CA 1
ATOM 1254 C C . LYS A 1 158 ? -19.004 3.006 4.062 1.00 73.56 158 LYS A C 1
ATOM 1256 O O . LYS A 1 158 ? -20.230 3.022 4.112 1.00 73.56 158 LYS A O 1
ATOM 1261 N N . ALA A 1 159 ? -18.277 1.972 4.477 1.00 70.62 159 ALA A N 1
ATOM 1262 C CA . ALA A 1 159 ? -18.850 0.783 5.092 1.00 70.62 159 ALA A CA 1
ATOM 1263 C C . ALA A 1 159 ? -19.074 0.928 6.600 1.00 70.62 159 ALA A C 1
ATOM 1265 O O . ALA A 1 159 ? -19.826 0.147 7.188 1.00 70.62 159 ALA A O 1
ATOM 1266 N N . ILE A 1 160 ? -18.425 1.908 7.229 1.00 68.88 160 ILE A N 1
ATOM 1267 C CA . ILE A 1 160 ? -18.653 2.230 8.630 1.00 68.88 160 ILE A CA 1
ATOM 1268 C C . ILE A 1 160 ? -19.961 3.026 8.702 1.00 68.88 160 ILE A C 1
ATOM 1270 O O . ILE A 1 160 ? -20.083 4.053 8.031 1.00 68.88 160 ILE A O 1
ATOM 1274 N N . PRO A 1 161 ? -20.957 2.589 9.491 1.00 60.84 161 PRO A N 1
ATOM 1275 C CA . PRO A 1 161 ? -22.156 3.384 9.702 1.00 60.84 161 PRO A CA 1
ATOM 1276 C C . PRO A 1 161 ? -21.768 4.724 10.349 1.00 60.84 161 PRO A C 1
ATOM 1278 O O . PRO A 1 161 ? -21.459 4.790 11.534 1.00 60.84 161 PRO A O 1
ATOM 1281 N N . ILE A 1 162 ? -21.777 5.804 9.555 1.00 47.91 162 ILE A N 1
ATOM 1282 C CA . ILE A 1 162 ? -21.372 7.167 9.964 1.00 47.91 162 ILE A CA 1
ATOM 1283 C C . ILE A 1 162 ? -22.218 7.691 11.136 1.00 47.91 162 ILE A C 1
ATOM 1285 O O . ILE A 1 162 ? -21.741 8.510 11.913 1.00 47.91 162 ILE A O 1
ATOM 1289 N N . GLN A 1 163 ? -23.425 7.147 11.316 1.00 48.09 163 GLN A N 1
ATOM 1290 C CA . GLN A 1 163 ? -24.293 7.406 12.469 1.00 48.09 163 GLN A CA 1
ATOM 1291 C C . GLN A 1 163 ? -23.673 7.031 13.830 1.00 48.09 163 GLN A C 1
ATOM 1293 O O . GLN A 1 163 ? -24.191 7.476 14.846 1.00 48.09 163 GLN A O 1
ATOM 1298 N N . ASP A 1 164 ? -22.578 6.260 13.856 1.00 47.31 164 ASP A N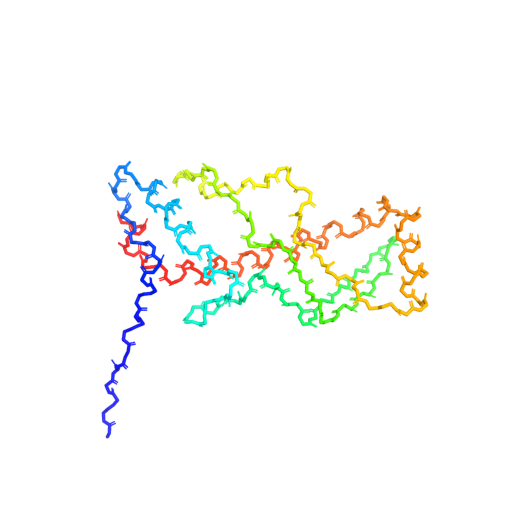 1
ATOM 1299 C CA . ASP A 1 164 ? -21.843 5.949 15.085 1.00 47.31 164 ASP A CA 1
ATOM 1300 C C . ASP A 1 164 ? -20.571 6.821 15.249 1.00 47.31 164 ASP A C 1
ATOM 1302 O O . ASP A 1 164 ? -20.183 7.111 16.372 1.00 47.31 164 ASP A O 1
ATOM 1306 N N . VAL A 1 165 ? -19.943 7.317 14.169 1.00 44.84 165 VAL A N 1
ATOM 1307 C CA . VAL A 1 165 ? -18.647 8.048 14.228 1.00 44.84 165 VAL A CA 1
ATOM 1308 C C . VAL A 1 165 ? -18.801 9.574 14.263 1.00 44.84 165 VAL A C 1
ATOM 1310 O O . VAL A 1 165 ? -17.901 10.267 14.735 1.00 44.84 165 VAL A O 1
ATOM 1313 N N . VAL A 1 166 ? -19.928 10.113 13.792 1.00 38.84 166 VAL A N 1
ATOM 1314 C CA . VAL A 1 166 ? -20.218 11.554 13.827 1.00 38.84 166 VAL A CA 1
ATOM 1315 C C . VAL A 1 166 ? -21.660 11.762 14.291 1.00 38.84 166 VAL A C 1
ATOM 1317 O O . VAL A 1 166 ? -22.575 11.834 13.472 1.00 38.84 166 VAL A O 1
ATOM 1320 N N . ALA A 1 167 ? -21.856 11.835 15.607 1.00 34.88 167 ALA A N 1
ATOM 1321 C CA . ALA A 1 167 ? -23.059 12.369 16.245 1.00 34.88 167 ALA A CA 1
ATOM 1322 C C . ALA A 1 167 ? -22.712 12.911 17.634 1.00 34.88 167 ALA A C 1
ATOM 1324 O O . ALA A 1 167 ? -22.114 12.145 18.419 1.00 34.88 167 ALA A O 1
#